Protein AF-A0A4U1YRZ1-F1 (afdb_monomer)

Radius of gyration: 14.91 Å; Cα contacts (8 Å, |Δi|>4): 264; chains: 1; bounding box: 36×40×44 Å

Mean predicted aligned error: 5.87 Å

Sequence (129 aa):
DKDKDKETTLATFSQDDIINQTYYVLFDDAGSTTTPDVTMVKMTFNDDGTMVIVEGSETFTDKTWDLIEGSLSISGIYDDGRDWNVTPAVGNDSMILLVNKTENPYIAHVMVKNEDLANSLYQKWNSRQ

Foldseek 3Di:
DDPPPPQPFFQFDDCVLAAQAKKWKWWFPVVPDPQGDIFIKIWGAHPVQWIWIDGPPDIDGPKGWDGDVRWIWIFPPDPVGGTQTWGFPGDDSAKTWIWRPVDVVIIIMIIGRDPVVSVVVRVVSVVVD

Organism: NCBI:txid170673

Nearest PDB structures (foldseek):
  3g7x-assembly1_A  TM=5.249E-01  e=2.686E-03  Rhipicephalus appendiculatus
  1qfv-assembly2_B  TM=5.412E-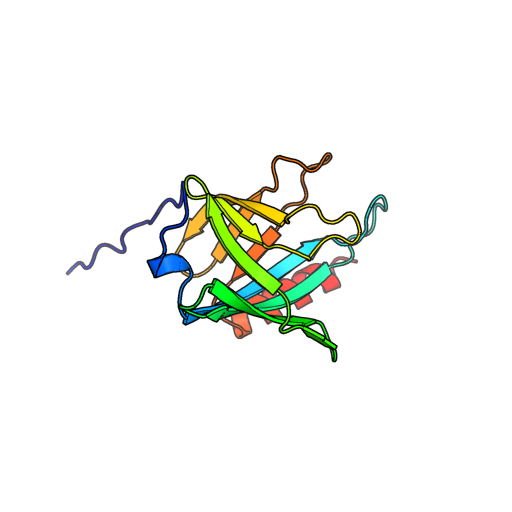01  e=3.487E-03  Rhipicephalus appendiculatus
  2y8g-assembly2_B  TM=3.279E-01  e=2.531E-02  Homo sapiens
  6d0t-assembly2_B  TM=4.431E-01  e=9.824E-02  synthetic construct
  2y8f-assembly2_B  TM=3.411E-01  e=7.184E-02  Homo sapiens

pLDDT: mean 87.54, std 13.93, range [43.91, 98.44]

Solvent-accessible surface area (backbone atoms only — not comparable to full-atom values): 7272 Å² total; per-residue (Å²): 142,74,89,71,77,76,80,50,74,36,74,45,56,54,66,84,75,40,48,72,34,52,34,35,37,35,36,68,66,35,80,89,56,94,54,75,35,76,45,65,35,40,39,36,31,42,83,86,35,40,30,39,39,39,46,90,94,47,76,46,70,88,35,36,50,50,72,60,96,26,22,46,35,30,42,70,73,40,94,87,66,48,58,48,48,35,31,46,70,44,42,46,94,58,43,31,38,29,38,28,85,86,47,85,75,69,58,61,32,39,40,19,53,48,65,68,60,42,51,52,50,52,54,58,56,56,75,71,103

Structure (mmCIF, N/CA/C/O backbone):
data_AF-A0A4U1YRZ1-F1
#
_entry.id   AF-A0A4U1YRZ1-F1
#
loop_
_atom_site.group_PDB
_atom_site.id
_atom_site.type_symbol
_atom_site.label_atom_id
_atom_site.label_alt_id
_atom_site.label_comp_id
_atom_site.label_asym_id
_atom_site.label_entity_id
_atom_site.label_seq_id
_atom_site.pdbx_PDB_ins_code
_atom_site.Cartn_x
_atom_site.Cartn_y
_atom_site.Cartn_z
_atom_site.occupancy
_atom_site.B_iso_or_equiv
_atom_site.auth_seq_id
_atom_site.auth_comp_id
_atom_site.auth_asym_id
_atom_site.auth_atom_id
_atom_site.pdbx_PDB_model_num
ATOM 1 N N . ASP A 1 1 ? 5.272 -24.072 24.472 1.00 45.97 1 ASP A N 1
ATOM 2 C CA . ASP A 1 1 ? 5.093 -25.010 23.345 1.00 45.97 1 ASP A CA 1
ATOM 3 C C . ASP A 1 1 ? 3.620 -25.228 23.057 1.00 45.97 1 ASP A C 1
ATOM 5 O O . ASP A 1 1 ? 2.960 -25.909 23.820 1.00 45.97 1 ASP A O 1
ATOM 9 N N . LYS A 1 2 ? 3.002 -24.670 22.023 1.00 43.91 2 LYS A N 1
ATOM 10 C CA . LYS A 1 2 ? 3.479 -23.968 20.832 1.00 43.91 2 LYS A CA 1
ATOM 11 C C . LYS A 1 2 ? 2.398 -22.936 20.503 1.00 43.91 2 LYS A C 1
ATOM 13 O O . LYS A 1 2 ? 1.2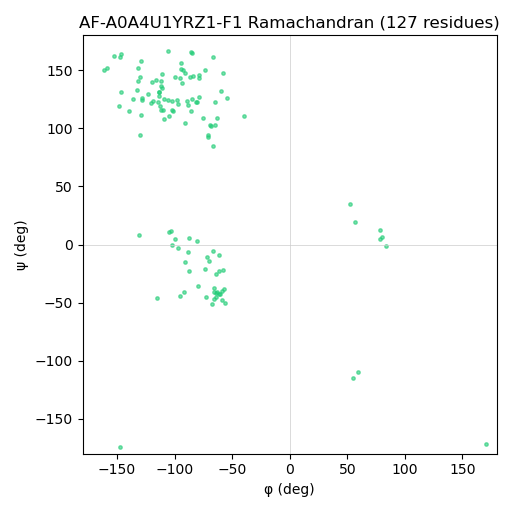68 -23.349 20.242 1.00 43.91 2 LYS A O 1
ATOM 18 N N . ASP A 1 3 ? 2.732 -21.650 20.510 1.00 44.53 3 ASP A N 1
ATOM 19 C CA . ASP A 1 3 ? 1.950 -20.684 19.744 1.00 44.53 3 ASP A CA 1
ATOM 20 C C . ASP A 1 3 ? 2.140 -21.081 18.285 1.00 44.53 3 ASP A C 1
ATOM 22 O O . ASP A 1 3 ? 3.222 -20.969 17.714 1.00 44.53 3 ASP A O 1
ATOM 26 N N . LYS A 1 4 ? 1.116 -21.727 17.727 1.00 46.56 4 LYS A N 1
ATOM 27 C CA . LYS A 1 4 ? 1.016 -21.875 16.286 1.00 46.56 4 LYS A CA 1
ATOM 28 C C . LYS A 1 4 ? 0.724 -20.478 15.777 1.00 46.56 4 LYS A C 1
ATOM 30 O O . LYS A 1 4 ? -0.415 -20.029 15.900 1.00 46.56 4 LYS A O 1
ATOM 35 N N . ASP A 1 5 ? 1.750 -19.834 15.236 1.00 45.56 5 ASP A N 1
ATOM 36 C CA . ASP A 1 5 ? 1.599 -18.741 14.289 1.00 45.56 5 ASP A CA 1
ATOM 37 C C . ASP A 1 5 ? 0.446 -19.117 13.355 1.00 45.56 5 ASP A C 1
ATOM 39 O O . ASP A 1 5 ? 0.502 -20.121 12.635 1.00 45.56 5 ASP A O 1
ATOM 43 N N . LYS A 1 6 ? -0.674 -18.401 13.484 1.00 46.44 6 LYS A N 1
ATOM 44 C CA . LYS A 1 6 ? -1.783 -18.545 12.553 1.00 46.44 6 LYS A CA 1
ATOM 45 C C . LYS A 1 6 ? -1.225 -18.092 11.219 1.00 46.44 6 LYS A C 1
ATOM 47 O O . LYS A 1 6 ? -0.939 -16.920 11.023 1.00 46.44 6 LYS A O 1
ATOM 52 N N . GLU A 1 7 ? -1.025 -19.049 10.330 1.00 44.31 7 GLU A N 1
ATOM 53 C CA . GLU A 1 7 ? -0.717 -18.797 8.936 1.00 44.31 7 GLU A CA 1
ATOM 54 C C . GLU A 1 7 ? -1.966 -18.145 8.322 1.00 44.31 7 GLU A C 1
ATOM 56 O O . GLU A 1 7 ? -2.881 -18.821 7.846 1.00 44.31 7 GLU A O 1
ATOM 61 N N . THR A 1 8 ? -2.077 -16.821 8.462 1.00 50.25 8 THR A N 1
ATOM 62 C CA . THR A 1 8 ? -3.191 -16.040 7.929 1.00 50.25 8 THR A CA 1
ATOM 63 C C . THR A 1 8 ? -3.038 -16.007 6.417 1.00 50.25 8 THR A C 1
ATOM 65 O O . THR A 1 8 ? -2.339 -15.171 5.857 1.00 50.25 8 THR A O 1
ATOM 68 N N . THR A 1 9 ? -3.668 -16.958 5.734 1.00 52.59 9 THR A N 1
ATOM 69 C CA . THR A 1 9 ? -3.842 -16.901 4.284 1.00 52.59 9 THR A CA 1
ATOM 70 C C . THR A 1 9 ? -4.854 -15.794 4.007 1.00 52.59 9 THR A C 1
ATOM 72 O O . THR A 1 9 ? -6.061 -15.999 4.114 1.00 52.59 9 THR A O 1
ATOM 75 N N . LEU A 1 10 ? -4.365 -14.582 3.738 1.00 60.66 10 LEU A N 1
ATOM 76 C CA . LEU A 1 10 ? -5.224 -13.430 3.472 1.00 60.66 10 LEU A CA 1
ATOM 77 C C . LEU A 1 10 ? -5.948 -13.625 2.136 1.00 60.66 10 LEU A C 1
ATOM 79 O O . LEU A 1 10 ? -5.362 -13.448 1.072 1.00 60.66 10 LEU A O 1
ATOM 83 N N . ALA A 1 11 ? -7.224 -14.006 2.205 1.00 74.25 11 ALA A N 1
ATOM 84 C CA . ALA A 1 11 ? -8.142 -14.000 1.065 1.00 74.25 11 ALA A CA 1
ATOM 85 C C . ALA A 1 11 ? -8.837 -12.634 0.889 1.00 74.25 11 ALA A C 1
ATOM 87 O O . ALA A 1 11 ? -9.302 -12.313 -0.202 1.00 74.25 11 ALA A O 1
ATOM 88 N N . THR A 1 12 ? -8.908 -11.847 1.967 1.00 88.31 12 THR A N 1
ATOM 89 C CA . THR A 1 12 ? -9.604 -10.558 2.091 1.00 88.31 12 THR A CA 1
ATOM 90 C C . THR A 1 12 ? -9.011 -9.764 3.253 1.00 88.31 12 THR A C 1
ATOM 92 O O . THR A 1 12 ? -8.572 -10.371 4.230 1.00 88.31 12 THR A O 1
ATOM 95 N N . PHE A 1 13 ? -9.065 -8.437 3.193 1.00 92.56 13 PHE A N 1
ATOM 96 C CA . PHE A 1 13 ? -8.791 -7.561 4.332 1.00 92.56 13 PHE A CA 1
ATOM 97 C C . PHE A 1 13 ? -9.979 -7.471 5.295 1.00 92.56 13 PHE A C 1
ATOM 99 O O . PHE A 1 13 ? -11.139 -7.463 4.877 1.00 92.56 13 PHE A O 1
ATOM 106 N N . SER A 1 14 ? -9.676 -7.343 6.583 1.00 92.56 14 SER A N 1
ATOM 107 C CA . SER A 1 14 ? -10.586 -6.860 7.620 1.00 92.56 14 SER A CA 1
ATOM 108 C C . SER A 1 14 ? -10.220 -5.431 8.044 1.00 92.56 14 SER A C 1
ATOM 110 O O . SER A 1 14 ? -9.136 -4.941 7.729 1.00 92.56 14 SER A O 1
ATOM 112 N N . GLN A 1 15 ? -11.109 -4.750 8.776 1.00 93.94 15 GLN A N 1
ATOM 113 C CA . GLN A 1 15 ? -10.800 -3.416 9.311 1.00 93.94 15 GLN A CA 1
ATOM 114 C C . GLN A 1 15 ? -9.572 -3.424 10.230 1.00 93.94 15 GLN A C 1
ATOM 116 O O . GLN A 1 15 ? -8.748 -2.520 10.126 1.00 93.94 15 GLN A O 1
ATOM 121 N N . ASP A 1 16 ? -9.413 -4.449 11.070 1.00 92.69 16 ASP A N 1
ATOM 122 C CA . ASP A 1 16 ? -8.280 -4.568 12.000 1.00 92.69 16 ASP A CA 1
ATOM 123 C C . ASP A 1 16 ? -6.934 -4.701 11.268 1.00 92.69 16 ASP A C 1
ATOM 125 O O . ASP A 1 16 ? -5.889 -4.315 11.796 1.00 92.69 16 ASP A O 1
ATOM 129 N N . ASP A 1 17 ? -6.951 -5.201 10.028 1.00 91.94 17 ASP A N 1
ATOM 130 C CA . ASP A 1 17 ? -5.752 -5.289 9.196 1.00 91.94 17 ASP A CA 1
ATOM 131 C C . ASP A 1 17 ? -5.308 -3.920 8.665 1.00 91.94 17 ASP A C 1
ATOM 133 O O . ASP A 1 17 ? -4.147 -3.774 8.287 1.00 91.94 17 ASP A O 1
ATOM 137 N N . ILE A 1 18 ? -6.196 -2.923 8.611 1.00 95.12 18 ILE A N 1
ATOM 138 C CA . ILE A 1 18 ? -5.959 -1.641 7.929 1.00 95.12 18 ILE A CA 1
ATOM 139 C C . ILE A 1 18 ? -5.945 -0.461 8.900 1.00 95.12 18 ILE A C 1
ATOM 141 O O . ILE A 1 18 ? -5.038 0.366 8.837 1.00 95.12 18 ILE A O 1
ATOM 145 N N . ILE A 1 19 ? -6.910 -0.375 9.815 1.00 96.25 19 ILE A N 1
ATOM 146 C CA . ILE A 1 19 ? -7.091 0.789 10.685 1.00 96.25 19 ILE A CA 1
ATOM 147 C C . ILE A 1 19 ? -5.848 1.047 11.539 1.00 96.25 19 ILE A C 1
ATOM 149 O O . ILE A 1 19 ? -5.310 0.152 12.197 1.00 96.25 19 ILE A O 1
ATOM 153 N N . ASN A 1 20 ? -5.419 2.311 11.562 1.00 96.75 20 ASN A N 1
ATOM 154 C CA . ASN A 1 20 ? -4.257 2.796 12.306 1.00 96.75 20 ASN A CA 1
ATOM 155 C C . ASN A 1 20 ? -2.954 2.058 11.950 1.00 96.75 20 ASN A C 1
ATOM 157 O O . ASN A 1 20 ? -1.989 2.091 12.717 1.00 96.75 20 ASN A O 1
ATOM 161 N N . GLN A 1 21 ? -2.910 1.387 10.795 1.00 96.62 21 GLN A N 1
ATOM 162 C CA . GLN A 1 21 ? -1.711 0.738 10.286 1.00 96.62 21 GLN A CA 1
ATOM 163 C C . GLN A 1 21 ? -0.959 1.658 9.330 1.00 96.62 21 GLN A C 1
ATOM 165 O O . GLN A 1 21 ? -1.525 2.493 8.623 1.00 96.62 21 GLN A O 1
ATOM 170 N N . THR A 1 22 ? 0.354 1.462 9.290 1.00 97.88 22 THR A N 1
ATOM 171 C CA . THR A 1 22 ? 1.227 2.016 8.260 1.00 97.88 22 THR A CA 1
ATOM 172 C C . THR A 1 22 ? 1.740 0.881 7.394 1.00 97.88 22 THR A C 1
ATOM 174 O O . THR A 1 22 ? 2.202 -0.139 7.908 1.00 97.88 22 THR A O 1
ATOM 177 N N . TYR A 1 23 ? 1.693 1.089 6.087 1.00 98.00 23 TYR A N 1
ATOM 178 C CA . TYR A 1 23 ? 2.213 0.170 5.097 1.00 98.00 23 TYR A CA 1
ATOM 179 C C . TYR A 1 23 ? 3.114 0.896 4.107 1.00 98.00 23 TYR A C 1
ATOM 181 O O . TYR A 1 23 ? 2.852 2.025 3.710 1.00 98.00 23 TYR A O 1
ATOM 189 N N . TYR A 1 24 ? 4.159 0.211 3.678 1.00 98.38 24 TYR A N 1
ATOM 190 C CA . TYR A 1 24 ? 5.021 0.592 2.576 1.00 98.38 24 TYR A CA 1
ATOM 191 C C . TYR A 1 24 ? 4.590 -0.260 1.382 1.00 98.38 24 TYR A C 1
ATOM 193 O O . TYR A 1 24 ? 4.670 -1.490 1.441 1.00 98.38 24 TYR A O 1
ATOM 201 N N . VAL A 1 25 ? 4.064 0.378 0.341 1.00 97.25 25 VAL A N 1
ATOM 202 C CA . VAL A 1 25 ? 3.596 -0.286 -0.877 1.00 97.25 25 VAL A CA 1
ATOM 203 C C . VAL A 1 25 ? 4.648 -0.102 -1.958 1.00 97.25 25 VAL A C 1
ATOM 205 O O . VAL A 1 25 ? 5.024 1.026 -2.262 1.00 97.25 25 VAL A O 1
ATOM 208 N N . LEU A 1 26 ? 5.126 -1.212 -2.516 1.00 96.12 26 LEU A N 1
ATOM 209 C CA . LEU A 1 26 ? 6.085 -1.253 -3.612 1.00 96.12 26 LEU A CA 1
ATOM 210 C C . LEU A 1 26 ? 5.413 -1.792 -4.872 1.00 96.12 26 LEU A C 1
ATOM 212 O O . LEU A 1 26 ? 4.703 -2.798 -4.800 1.00 96.12 26 LEU A O 1
ATOM 216 N N . PHE A 1 27 ? 5.660 -1.173 -6.019 1.00 92.06 27 PHE A N 1
ATOM 217 C CA . PHE A 1 27 ? 5.119 -1.613 -7.306 1.00 92.06 27 PHE A CA 1
ATOM 218 C C . PHE A 1 27 ? 6.035 -1.205 -8.460 1.00 92.06 27 PHE A C 1
ATOM 220 O O . PHE A 1 27 ? 6.916 -0.366 -8.289 1.00 92.06 27 PHE A O 1
ATOM 227 N N . ASP A 1 28 ? 5.845 -1.847 -9.612 1.00 89.00 28 ASP A N 1
ATOM 228 C CA . ASP A 1 28 ? 6.533 -1.490 -10.852 1.00 89.00 28 ASP A CA 1
ATOM 229 C C . ASP A 1 28 ? 5.759 -0.383 -11.571 1.00 89.00 28 ASP A C 1
ATOM 231 O O . ASP A 1 28 ? 4.631 -0.603 -12.010 1.00 89.00 28 ASP A O 1
ATOM 235 N N . ASP A 1 29 ? 6.376 0.784 -11.681 1.00 85.75 29 ASP A N 1
ATOM 236 C CA . ASP A 1 29 ? 5.865 1.986 -12.336 1.00 85.75 29 ASP A CA 1
ATOM 237 C C . ASP A 1 29 ? 6.499 2.206 -13.723 1.00 85.75 29 ASP A C 1
ATOM 239 O O . ASP A 1 29 ? 6.315 3.229 -14.379 1.00 85.75 29 ASP A O 1
ATOM 243 N N . ALA A 1 30 ? 7.208 1.200 -14.247 1.00 82.88 30 ALA A N 1
ATOM 244 C CA . ALA A 1 30 ? 7.815 1.238 -15.579 1.00 82.88 30 ALA A CA 1
ATOM 245 C C . ALA A 1 30 ? 6.806 1.389 -16.732 1.00 82.88 30 ALA A C 1
ATOM 247 O O . ALA A 1 30 ? 7.205 1.518 -17.900 1.00 82.88 30 ALA A O 1
ATOM 248 N N . GLY A 1 31 ? 5.505 1.289 -16.446 1.00 76.06 31 GLY A N 1
ATOM 249 C CA . GLY A 1 31 ? 4.432 1.285 -17.429 1.00 76.06 31 GLY A CA 1
ATOM 250 C C . GLY A 1 31 ? 4.581 0.132 -18.424 1.00 76.06 31 GLY A C 1
ATOM 251 O O . GLY A 1 31 ? 4.364 -1.030 -18.093 1.00 76.06 31 GLY A O 1
ATOM 252 N N . SER A 1 32 ? 4.926 0.450 -19.676 1.00 68.56 32 SER A N 1
ATOM 253 C CA . SER A 1 32 ? 5.057 -0.531 -20.766 1.00 68.56 32 SER A CA 1
ATOM 254 C C . SER A 1 32 ? 6.503 -0.858 -21.151 1.00 68.56 32 SER A C 1
ATOM 256 O O . SER A 1 32 ? 6.728 -1.421 -22.228 1.00 68.56 32 SER A O 1
ATOM 258 N N . THR A 1 33 ? 7.494 -0.438 -20.362 1.00 73.31 33 THR A N 1
ATOM 259 C CA . THR A 1 33 ? 8.899 -0.730 -20.675 1.00 73.31 33 THR A CA 1
ATOM 260 C C . THR A 1 33 ? 9.321 -2.106 -20.150 1.00 73.31 33 THR A C 1
ATOM 262 O O . THR A 1 33 ? 8.626 -2.742 -19.365 1.00 73.31 33 THR A O 1
ATOM 265 N N . THR A 1 34 ? 10.457 -2.613 -20.632 1.00 75.62 34 THR A N 1
ATOM 266 C CA . THR A 1 34 ? 11.027 -3.892 -20.172 1.00 75.62 34 THR A CA 1
ATOM 267 C C . THR A 1 34 ? 11.958 -3.739 -18.972 1.00 75.62 34 THR A C 1
ATOM 269 O O . THR A 1 34 ? 12.456 -4.743 -18.466 1.00 75.62 34 THR A O 1
ATOM 272 N N . THR A 1 35 ? 12.247 -2.503 -18.565 1.00 81.56 35 THR A N 1
ATOM 273 C CA . THR A 1 35 ? 13.101 -2.194 -17.420 1.00 81.56 35 THR A CA 1
ATOM 274 C C . THR A 1 35 ? 12.183 -1.814 -16.270 1.00 81.56 35 THR A C 1
ATOM 276 O O . THR A 1 35 ? 11.490 -0.813 -16.414 1.00 81.56 35 THR A O 1
ATOM 279 N N . PRO A 1 36 ? 12.151 -2.576 -15.164 1.00 81.44 36 PRO A N 1
ATOM 280 C CA . PRO A 1 36 ? 11.321 -2.222 -14.018 1.00 81.44 36 PRO A CA 1
ATOM 281 C C . PRO A 1 36 ? 11.685 -0.835 -13.494 1.00 81.44 36 PRO A C 1
ATOM 283 O O . PRO A 1 36 ? 12.863 -0.496 -13.519 1.00 81.44 36 PRO A O 1
ATOM 286 N N . ASP A 1 37 ? 10.728 -0.087 -12.963 1.00 87.81 37 ASP A N 1
ATOM 287 C CA . ASP A 1 37 ? 10.920 1.196 -12.283 1.00 87.81 37 ASP A CA 1
ATOM 288 C C . ASP A 1 37 ? 10.179 1.106 -10.957 1.00 87.81 37 ASP A C 1
ATOM 290 O O . ASP A 1 37 ? 8.960 1.209 -10.908 1.00 87.81 37 ASP A O 1
ATOM 294 N N . VAL A 1 38 ? 10.884 0.738 -9.887 1.00 91.50 38 VAL A N 1
ATOM 295 C CA . VAL A 1 38 ? 10.197 0.447 -8.628 1.00 91.50 38 VAL A CA 1
ATOM 296 C C . VAL A 1 38 ? 9.874 1.744 -7.901 1.00 91.50 38 VAL A C 1
ATOM 298 O O . VAL A 1 38 ? 10.769 2.495 -7.515 1.00 91.50 38 VAL A O 1
ATOM 301 N N . THR A 1 39 ? 8.594 1.940 -7.620 1.00 93.06 39 THR A N 1
ATOM 302 C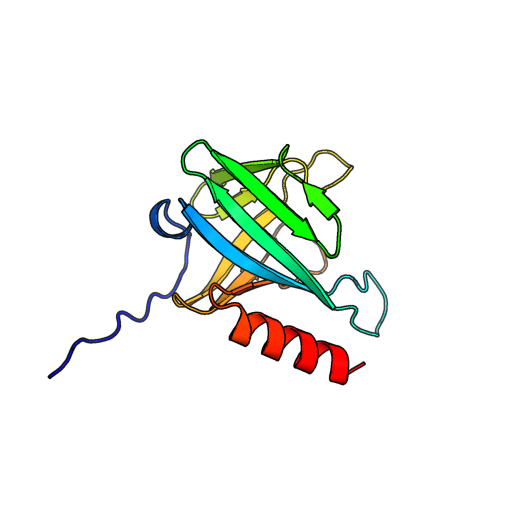 CA . THR A 1 39 ? 8.104 3.005 -6.747 1.00 93.06 39 THR A CA 1
ATOM 303 C C . THR A 1 39 ? 7.823 2.429 -5.363 1.00 93.06 39 THR A C 1
ATOM 305 O O . THR A 1 39 ? 7.399 1.279 -5.221 1.00 93.06 39 THR A O 1
ATOM 308 N N . MET A 1 40 ? 8.093 3.214 -4.315 1.00 96.44 40 MET A N 1
ATOM 309 C CA . MET A 1 40 ? 7.705 2.896 -2.941 1.00 96.44 40 MET A CA 1
ATOM 310 C C . MET A 1 40 ? 6.963 4.078 -2.326 1.00 96.44 40 MET A C 1
ATOM 312 O O . MET A 1 40 ? 7.509 5.175 -2.221 1.00 96.44 40 MET A O 1
ATOM 316 N N . VAL A 1 41 ? 5.754 3.816 -1.838 1.00 97.19 41 VAL A N 1
ATOM 317 C CA . VAL A 1 41 ? 4.912 4.795 -1.146 1.00 97.19 41 VAL A CA 1
ATOM 318 C C . VAL A 1 41 ? 4.617 4.339 0.274 1.00 97.19 41 VAL A C 1
ATOM 320 O O . VAL A 1 41 ? 4.370 3.161 0.529 1.00 97.19 41 VAL A O 1
ATOM 323 N N . LYS A 1 42 ? 4.630 5.275 1.220 1.00 98.44 42 LYS A N 1
ATOM 324 C CA . LYS A 1 42 ? 4.218 5.030 2.604 1.00 98.44 42 LYS A CA 1
ATOM 325 C C . LYS A 1 42 ? 2.773 5.475 2.776 1.00 98.44 42 LYS A C 1
ATOM 327 O O . LYS A 1 42 ? 2.475 6.648 2.593 1.00 98.44 42 LYS A O 1
ATOM 332 N N . MET A 1 43 ? 1.898 4.558 3.162 1.00 98.31 43 MET A N 1
ATOM 333 C CA . MET A 1 43 ? 0.477 4.789 3.399 1.00 98.31 43 MET A CA 1
ATOM 334 C C . MET A 1 43 ? 0.151 4.579 4.879 1.00 98.31 43 MET A C 1
ATOM 336 O O . MET A 1 43 ? 0.380 3.495 5.414 1.00 98.31 43 MET A O 1
ATOM 340 N N . THR A 1 44 ? -0.407 5.593 5.532 1.00 98.38 44 THR A N 1
ATOM 341 C CA . THR A 1 44 ? -0.918 5.519 6.907 1.00 98.38 44 THR A CA 1
ATOM 342 C C . THR A 1 44 ? -2.432 5.662 6.884 1.00 98.38 44 THR A C 1
ATOM 344 O O . THR A 1 44 ? -2.939 6.695 6.454 1.00 98.38 44 THR A O 1
ATOM 347 N N . PHE A 1 45 ? -3.142 4.641 7.354 1.00 98.12 45 PHE A N 1
ATOM 348 C CA . PHE A 1 45 ? -4.603 4.571 7.337 1.00 98.12 45 PHE A CA 1
ATOM 349 C C . PHE A 1 45 ? -5.164 4.989 8.697 1.00 98.12 45 PHE A 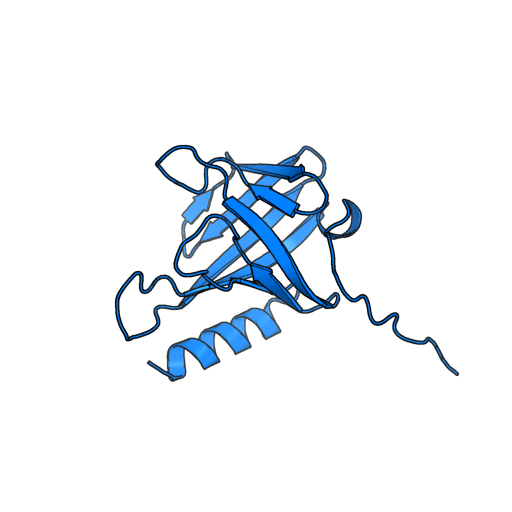C 1
ATOM 351 O O . PHE A 1 45 ? -4.796 4.402 9.713 1.00 98.12 45 PHE A O 1
ATOM 358 N N . ASN A 1 46 ? -6.056 5.977 8.728 1.00 98.12 46 ASN A N 1
ATOM 359 C CA . ASN A 1 46 ? -6.708 6.440 9.956 1.00 98.12 46 ASN A CA 1
ATOM 360 C C . ASN A 1 46 ? -8.065 5.747 10.148 1.00 98.12 46 ASN A C 1
ATOM 362 O O . ASN A 1 46 ? -8.680 5.295 9.182 1.00 98.12 46 ASN A O 1
ATOM 366 N N . ASP A 1 47 ? -8.548 5.676 11.389 1.00 97.06 47 ASP A N 1
ATOM 367 C CA . ASP A 1 47 ? -9.834 5.051 11.743 1.00 97.06 47 ASP A CA 1
ATOM 368 C C . ASP A 1 47 ? -11.080 5.821 11.264 1.00 97.06 47 ASP A C 1
ATOM 370 O O . ASP A 1 47 ? -12.174 5.259 11.228 1.00 97.06 47 ASP A O 1
ATOM 374 N N . ASP A 1 48 ? -10.917 7.076 10.846 1.00 96.62 48 ASP A N 1
ATOM 375 C CA . ASP A 1 48 ? -11.974 7.933 10.301 1.00 96.62 48 ASP A CA 1
ATOM 376 C C . ASP A 1 48 ? -12.174 7.794 8.777 1.00 96.62 48 ASP A C 1
ATOM 378 O O . ASP A 1 48 ? -12.959 8.537 8.186 1.00 96.62 48 ASP A O 1
ATOM 382 N N . GLY A 1 49 ? -11.475 6.847 8.138 1.00 96.94 49 GLY A N 1
ATOM 383 C CA . GLY A 1 49 ? -11.525 6.610 6.690 1.00 96.94 49 GLY A CA 1
ATOM 384 C C . GLY A 1 49 ? -10.600 7.517 5.870 1.00 96.94 49 GLY A C 1
ATOM 385 O O . GLY A 1 49 ? -10.520 7.372 4.649 1.00 96.94 49 GLY A O 1
ATOM 386 N N . THR A 1 50 ? -9.869 8.436 6.507 1.00 97.88 50 THR A N 1
ATOM 387 C CA . THR A 1 50 ? -8.819 9.225 5.847 1.00 97.88 50 THR A CA 1
ATOM 388 C C . THR A 1 50 ? -7.483 8.486 5.842 1.00 97.88 50 THR A C 1
ATOM 390 O O . THR A 1 50 ? -7.278 7.499 6.556 1.00 97.88 50 THR A O 1
ATOM 393 N N . MET A 1 51 ? -6.540 8.963 5.031 1.00 97.94 51 MET A N 1
ATOM 394 C CA . MET A 1 51 ? -5.179 8.439 5.024 1.00 97.94 51 MET A CA 1
ATOM 395 C C . MET A 1 51 ? -4.138 9.508 4.693 1.00 97.94 51 MET A C 1
ATOM 397 O O . MET A 1 51 ? -4.439 10.552 4.115 1.00 97.94 51 M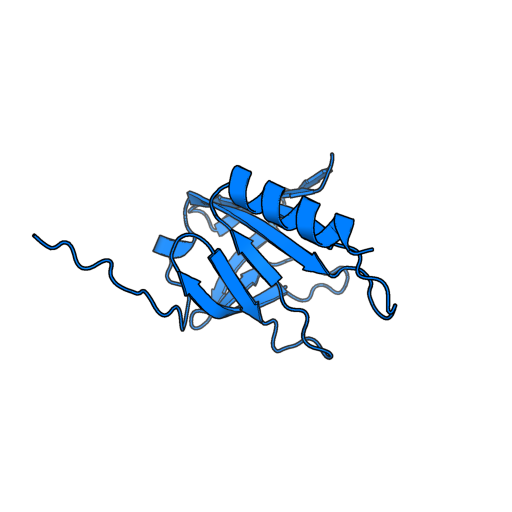ET A O 1
ATOM 401 N N . VAL A 1 52 ? -2.888 9.206 5.038 1.00 98.25 52 VAL A N 1
ATOM 402 C CA . VAL A 1 52 ? -1.711 9.979 4.639 1.00 98.25 52 VAL A CA 1
ATOM 403 C C . VAL A 1 52 ? -0.855 9.127 3.714 1.00 98.25 52 VAL A C 1
ATOM 405 O O . VAL A 1 52 ? -0.502 8.004 4.069 1.00 98.25 52 VAL A O 1
ATOM 408 N N . ILE A 1 53 ? -0.499 9.665 2.552 1.00 98.00 53 ILE A N 1
ATOM 409 C CA . ILE A 1 53 ? 0.436 9.043 1.612 1.00 98.00 53 ILE A CA 1
ATOM 410 C C . ILE A 1 53 ? 1.692 9.900 1.546 1.00 98.00 53 ILE A C 1
ATOM 412 O O . ILE A 1 53 ? 1.598 11.113 1.384 1.00 98.00 53 ILE A O 1
ATOM 416 N N . VAL A 1 54 ? 2.860 9.278 1.670 1.00 97.94 54 VAL A N 1
ATOM 417 C CA . VAL A 1 54 ? 4.158 9.917 1.444 1.00 97.94 54 VAL A CA 1
ATOM 418 C C . VAL A 1 54 ? 4.865 9.201 0.304 1.00 97.94 54 VAL A C 1
ATOM 420 O O . VAL A 1 54 ? 5.109 7.994 0.379 1.00 97.94 54 VAL A O 1
ATOM 423 N N . GLU A 1 55 ? 5.219 9.964 -0.722 1.00 94.06 55 GLU A N 1
ATOM 424 C CA . GLU A 1 55 ? 5.956 9.514 -1.899 1.00 94.06 55 GLU A CA 1
ATOM 425 C C . GLU A 1 55 ? 7.137 10.461 -2.121 1.00 94.06 55 GLU A C 1
ATOM 427 O O . GLU A 1 55 ? 6.962 11.647 -2.399 1.00 94.06 55 GLU A O 1
ATOM 432 N N . GLY A 1 56 ? 8.362 9.973 -1.916 1.00 90.69 56 GLY A N 1
ATOM 433 C CA . GLY A 1 56 ? 9.548 10.831 -1.940 1.00 90.69 56 GLY A CA 1
ATOM 434 C C . GLY A 1 56 ? 9.432 12.012 -0.963 1.00 90.69 56 GLY A C 1
ATOM 435 O O . GLY A 1 56 ? 9.421 11.820 0.253 1.00 90.69 56 GLY A O 1
ATOM 436 N N . SER A 1 57 ? 9.382 13.240 -1.493 1.00 93.88 57 SER A N 1
ATOM 437 C CA . SER A 1 57 ? 9.200 14.474 -0.709 1.00 93.88 57 SER A CA 1
ATOM 438 C C . SER A 1 57 ? 7.758 14.982 -0.655 1.00 93.88 57 SER A C 1
ATOM 440 O O . SER A 1 57 ? 7.501 16.002 -0.015 1.00 93.88 57 SER A O 1
ATOM 442 N N . GLU A 1 58 ? 6.833 14.331 -1.354 1.00 96.69 58 GLU A N 1
ATOM 443 C CA . GLU A 1 58 ? 5.434 14.738 -1.426 1.00 96.69 58 GLU A CA 1
ATOM 444 C C . GLU A 1 58 ? 4.614 14.054 -0.331 1.00 96.69 58 GLU A C 1
ATOM 446 O O . GLU A 1 58 ? 4.915 12.948 0.123 1.00 96.69 58 GLU A O 1
ATOM 451 N N . THR A 1 59 ? 3.590 14.749 0.160 1.00 97.88 59 THR A N 1
ATOM 452 C CA . THR A 1 59 ? 2.667 14.230 1.172 1.00 97.88 59 THR A CA 1
ATOM 453 C C . THR A 1 59 ? 1.244 14.585 0.778 1.00 97.88 59 THR A C 1
ATOM 455 O O . THR A 1 59 ? 0.921 15.758 0.597 1.00 97.88 59 THR A O 1
ATOM 458 N N . PHE A 1 60 ? 0.394 13.568 0.692 1.00 96.75 60 PHE A N 1
ATOM 459 C CA . PHE A 1 60 ? -1.012 13.675 0.328 1.00 96.75 60 PHE A CA 1
ATOM 460 C C . PHE A 1 60 ? -1.876 13.305 1.532 1.00 96.75 60 PHE A C 1
ATOM 462 O O . PHE A 1 60 ? -1.644 12.283 2.178 1.00 96.75 60 PHE A O 1
ATOM 469 N N . THR A 1 61 ? -2.868 14.137 1.843 1.00 96.94 61 THR A N 1
ATOM 470 C CA . THR A 1 61 ? -3.766 13.964 3.004 1.00 96.94 61 THR A CA 1
ATOM 471 C C . THR A 1 61 ? -5.243 14.104 2.634 1.00 96.94 61 THR A C 1
ATOM 473 O O . THR A 1 61 ? -6.098 14.219 3.504 1.00 96.94 61 THR A O 1
ATOM 476 N N . ASP A 1 62 ? -5.542 14.183 1.342 1.00 95.81 62 ASP A N 1
ATOM 477 C CA . ASP A 1 62 ? -6.875 14.368 0.762 1.00 95.81 62 ASP A CA 1
ATOM 478 C C . ASP A 1 62 ? -7.486 13.048 0.260 1.00 95.81 62 ASP A C 1
ATOM 480 O O . ASP A 1 62 ? -8.549 13.047 -0.356 1.00 95.81 62 ASP A O 1
ATOM 484 N N . LYS A 1 63 ? -6.805 11.923 0.502 1.00 96.31 63 LYS A N 1
ATOM 485 C CA . LYS A 1 63 ? -7.205 10.586 0.059 1.00 96.31 63 LYS A CA 1
ATOM 486 C C . LYS A 1 63 ? -8.024 9.888 1.144 1.00 96.31 63 LYS A C 1
ATOM 488 O O . LYS A 1 63 ? -7.815 10.109 2.340 1.00 96.31 63 LYS A O 1
ATOM 493 N N . THR A 1 64 ? -8.933 9.020 0.716 1.00 97.75 64 THR A N 1
ATOM 494 C CA . THR A 1 64 ? -9.769 8.201 1.603 1.00 97.75 64 THR A CA 1
ATOM 495 C C . THR A 1 64 ? -9.714 6.739 1.204 1.00 97.75 64 THR A C 1
ATOM 497 O O . THR A 1 64 ? -9.364 6.418 0.066 1.00 97.75 64 THR A O 1
ATOM 500 N N . TRP A 1 65 ? -10.037 5.864 2.150 1.00 98.00 65 TRP A N 1
ATOM 501 C CA . TRP A 1 65 ? -10.021 4.422 1.958 1.00 98.00 65 TRP A CA 1
ATOM 502 C C . TRP A 1 65 ? -11.314 3.780 2.467 1.00 98.00 65 TRP A C 1
ATOM 504 O O . TRP A 1 65 ? -11.950 4.281 3.394 1.00 98.00 65 TRP A O 1
ATOM 514 N N . ASP A 1 66 ? -11.673 2.647 1.868 1.00 97.50 66 ASP A N 1
ATOM 515 C CA . ASP A 1 66 ? -12.762 1.783 2.323 1.00 97.50 66 ASP A CA 1
ATOM 516 C C . ASP A 1 66 ? -12.433 0.306 2.040 1.00 97.50 66 ASP A C 1
ATOM 518 O O . ASP A 1 66 ? -11.542 -0.018 1.247 1.00 97.50 66 ASP A O 1
ATOM 522 N N . LEU A 1 67 ? -13.162 -0.601 2.689 1.00 95.69 67 LEU A N 1
ATOM 523 C CA . LEU A 1 67 ? -13.122 -2.033 2.422 1.00 95.69 67 LEU A CA 1
ATOM 524 C C . LEU A 1 67 ? -14.421 -2.490 1.760 1.00 95.69 67 LEU A C 1
ATOM 526 O O . LEU A 1 67 ? -15.457 -2.634 2.408 1.00 95.69 67 LEU A O 1
ATOM 530 N N . ILE A 1 68 ? -14.341 -2.814 0.472 1.00 93.25 68 ILE A N 1
ATOM 531 C CA . ILE A 1 68 ? -15.475 -3.299 -0.319 1.00 93.25 68 ILE A CA 1
ATOM 532 C C . ILE A 1 68 ? -15.299 -4.798 -0.531 1.00 93.25 68 ILE A C 1
ATOM 534 O O . ILE A 1 68 ? -14.387 -5.237 -1.230 1.00 93.25 68 ILE A O 1
ATOM 538 N N . GLU A 1 69 ? -16.152 -5.599 0.112 1.00 89.75 69 GLU A N 1
ATOM 539 C CA . GLU A 1 69 ? -16.111 -7.070 0.036 1.00 89.75 69 GLU A CA 1
ATOM 540 C C . GLU A 1 69 ? -14.715 -7.652 0.351 1.00 89.75 69 GLU A C 1
ATOM 542 O O . GLU A 1 69 ? -14.280 -8.648 -0.227 1.00 89.75 69 GLU A O 1
ATOM 547 N N . GLY A 1 70 ? -13.988 -7.006 1.271 1.00 89.69 70 GLY A N 1
ATOM 548 C CA . GLY A 1 70 ? -12.643 -7.417 1.671 1.00 89.69 70 GLY A CA 1
ATOM 549 C C . GLY A 1 70 ? -11.518 -6.998 0.716 1.00 89.69 70 GLY A C 1
ATOM 550 O O . GLY A 1 70 ? -10.374 -7.409 0.914 1.00 89.69 70 GLY A O 1
ATOM 551 N N . SER A 1 71 ? -11.815 -6.193 -0.305 1.00 92.75 71 SER A N 1
ATOM 552 C CA . SER A 1 71 ? -10.814 -5.496 -1.121 1.00 92.75 71 SER A CA 1
ATOM 553 C C . SER A 1 71 ? -10.604 -4.083 -0.595 1.00 92.75 71 SER A C 1
ATOM 555 O O . SER A 1 71 ? -11.556 -3.438 -0.160 1.00 92.75 71 SER A O 1
ATOM 557 N N . LEU A 1 72 ? -9.366 -3.606 -0.650 1.00 95.56 72 LEU A N 1
ATOM 558 C CA . LEU A 1 72 ? -9.032 -2.229 -0.318 1.00 95.56 72 LEU A CA 1
ATOM 559 C C . LEU A 1 72 ? -9.340 -1.342 -1.522 1.00 95.56 72 LEU A C 1
ATOM 561 O O . LEU A 1 72 ? -8.809 -1.581 -2.607 1.00 95.56 72 LEU A O 1
ATOM 565 N N . SER A 1 73 ? -10.196 -0.344 -1.314 1.00 96.19 73 SER A N 1
ATOM 566 C CA . SER A 1 73 ? -10.476 0.718 -2.277 1.00 96.19 73 SER A CA 1
ATOM 567 C C . SER A 1 73 ? -9.877 2.019 -1.763 1.00 96.19 73 SER A C 1
ATOM 569 O O . SER A 1 73 ? -10.171 2.419 -0.636 1.00 96.19 73 SER A O 1
ATOM 571 N N . ILE A 1 74 ? -9.037 2.674 -2.565 1.00 96.19 74 ILE A N 1
ATOM 572 C CA . ILE A 1 74 ? -8.460 3.982 -2.240 1.00 96.19 74 ILE A CA 1
ATOM 573 C C . ILE A 1 74 ? -8.855 5.003 -3.299 1.00 96.19 74 ILE A C 1
ATOM 575 O O . ILE A 1 74 ? -8.529 4.860 -4.478 1.00 96.19 74 ILE A O 1
ATOM 579 N N . SER A 1 75 ? -9.517 6.068 -2.863 1.00 96.25 75 SER A N 1
ATOM 580 C CA . SER A 1 75 ? -10.010 7.122 -3.744 1.00 96.25 75 SER A CA 1
ATOM 581 C C . SER A 1 75 ? -8.938 8.158 -4.068 1.00 96.25 75 SER A C 1
ATOM 583 O O . SER A 1 75 ? -8.176 8.564 -3.185 1.00 96.25 75 SER A O 1
ATOM 585 N N . GLY A 1 76 ? -8.964 8.690 -5.290 1.00 91.69 76 GLY A N 1
ATOM 586 C CA . GLY A 1 76 ? -8.145 9.840 -5.682 1.00 91.69 76 GLY A CA 1
ATOM 587 C C . GLY A 1 76 ? -6.684 9.510 -5.985 1.00 91.69 76 GLY A C 1
ATOM 588 O O . GLY A 1 76 ? -5.882 10.431 -6.078 1.00 91.69 76 GLY A O 1
ATOM 589 N N . ILE A 1 77 ? -6.339 8.224 -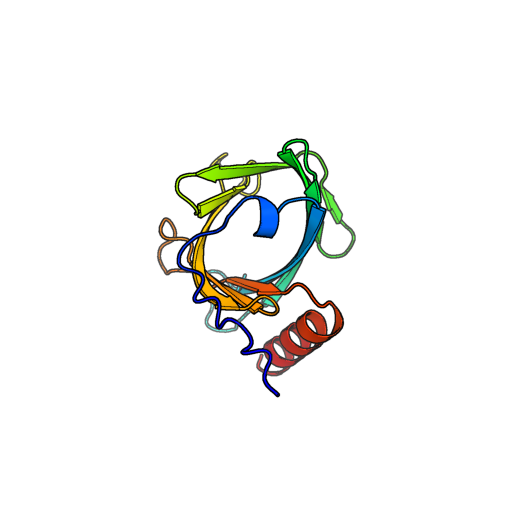6.117 1.00 91.06 77 ILE A N 1
ATOM 590 C CA . ILE A 1 77 ? -5.016 7.770 -6.574 1.00 91.06 77 ILE A CA 1
ATOM 591 C C . ILE A 1 77 ? -4.840 8.026 -8.072 1.00 91.06 77 ILE A C 1
ATOM 593 O O . ILE A 1 77 ? -3.800 8.523 -8.486 1.00 91.06 77 ILE A O 1
ATOM 597 N N . TYR A 1 78 ? -5.853 7.706 -8.881 1.00 87.88 78 TYR A N 1
ATOM 598 C CA . TYR A 1 78 ? -5.796 7.914 -10.324 1.00 87.88 78 TYR A CA 1
ATOM 599 C C . TYR A 1 78 ? -6.404 9.260 -10.728 1.00 87.88 78 TYR A C 1
ATOM 601 O O . TYR A 1 78 ? -7.491 9.629 -10.278 1.00 87.88 78 TYR A O 1
ATOM 609 N N . ASP A 1 79 ? -5.748 9.943 -11.668 1.00 86.94 79 ASP A N 1
ATOM 610 C CA . ASP A 1 79 ? -6.194 11.229 -12.227 1.00 86.94 79 ASP A CA 1
ATOM 611 C C . ASP A 1 79 ? -7.553 11.154 -12.940 1.00 86.94 79 ASP A C 1
ATOM 613 O O . ASP A 1 79 ? -8.252 12.158 -13.084 1.00 86.94 79 ASP A O 1
ATOM 617 N N . ASP A 1 80 ? -7.946 9.963 -13.398 1.00 88.94 80 ASP A N 1
ATOM 618 C CA . ASP A 1 80 ? -9.233 9.734 -14.061 1.00 88.94 80 ASP A CA 1
ATOM 619 C C . ASP A 1 80 ? -10.411 9.577 -13.083 1.00 88.94 80 ASP A C 1
ATOM 621 O O . ASP A 1 80 ? -11.548 9.354 -13.506 1.00 88.94 80 ASP A O 1
ATOM 625 N N . GLY A 1 81 ? -10.146 9.718 -11.781 1.00 89.56 81 GLY A N 1
ATOM 626 C CA . GLY A 1 81 ? -11.137 9.658 -10.715 1.00 89.56 81 GLY A CA 1
ATOM 627 C C . GLY A 1 81 ? -11.573 8.243 -10.341 1.00 89.56 81 GLY A C 1
ATOM 628 O O . GLY A 1 81 ? -12.472 8.105 -9.513 1.00 89.56 81 GLY A O 1
ATOM 629 N N . ARG A 1 82 ? -10.978 7.194 -10.924 1.00 91.38 82 ARG A N 1
ATOM 630 C CA . ARG A 1 82 ? -11.202 5.821 -10.463 1.00 91.38 82 ARG A CA 1
ATOM 631 C C . ARG A 1 82 ? -10.481 5.575 -9.142 1.00 91.38 82 ARG A C 1
ATOM 633 O O . ARG A 1 82 ? -9.401 6.106 -8.884 1.00 91.38 82 ARG A O 1
ATOM 640 N N . ASP A 1 83 ? -11.059 4.688 -8.345 1.00 93.88 83 ASP A N 1
ATOM 641 C CA . ASP A 1 83 ? -10.419 4.199 -7.132 1.00 93.88 83 ASP A CA 1
ATOM 642 C C . ASP A 1 83 ? -9.365 3.135 -7.466 1.00 93.88 83 ASP A C 1
ATOM 644 O O . ASP A 1 83 ? -9.563 2.272 -8.334 1.00 93.88 83 ASP A O 1
ATOM 648 N N . TRP A 1 84 ? -8.263 3.147 -6.721 1.00 93.25 84 TRP A N 1
ATOM 649 C CA . TRP A 1 84 ? -7.306 2.050 -6.705 1.00 93.25 84 TRP A CA 1
ATOM 650 C C . TRP A 1 84 ? -7.880 0.896 -5.887 1.00 93.25 84 TRP A C 1
ATOM 652 O O . TRP A 1 84 ? -8.009 0.984 -4.669 1.00 93.25 84 TRP A O 1
ATOM 662 N N . ASN A 1 85 ? -8.260 -0.176 -6.583 1.00 92.94 85 ASN A N 1
ATOM 663 C CA . ASN A 1 85 ? -8.922 -1.338 -6.002 1.00 92.94 85 ASN A CA 1
ATOM 664 C C . ASN A 1 85 ? -7.984 -2.541 -6.004 1.00 92.94 85 ASN A C 1
ATOM 666 O O . ASN A 1 85 ? -7.642 -3.064 -7.067 1.00 92.94 85 ASN A O 1
ATOM 670 N N . VAL A 1 86 ? -7.615 -3.023 -4.820 1.00 93.00 86 VAL A N 1
ATOM 671 C CA . VAL A 1 86 ? -6.684 -4.143 -4.661 1.00 93.00 86 VAL A CA 1
ATOM 672 C C . VAL A 1 86 ? -7.193 -5.197 -3.691 1.00 93.00 86 VAL A C 1
ATOM 674 O O . VAL A 1 86 ? -7.753 -4.904 -2.635 1.00 93.00 86 VAL A O 1
ATOM 677 N N . THR A 1 87 ? -6.956 -6.459 -4.037 1.00 91.19 87 THR A N 1
ATOM 678 C CA . THR A 1 87 ? -7.277 -7.609 -3.187 1.00 91.19 87 THR A CA 1
ATOM 679 C C . THR A 1 87 ? -5.989 -8.340 -2.798 1.00 91.19 87 THR A C 1
ATOM 681 O O . THR A 1 87 ? -5.114 -8.506 -3.657 1.00 91.19 87 THR A O 1
ATOM 684 N N . PRO A 1 88 ? -5.866 -8.844 -1.556 1.00 92.12 88 PRO A N 1
ATOM 685 C CA . PRO A 1 88 ? -4.831 -9.808 -1.201 1.00 92.12 88 PRO A CA 1
ATOM 686 C C . PRO A 1 88 ? -4.864 -11.036 -2.118 1.00 92.12 88 PRO A C 1
ATOM 688 O O . PRO A 1 88 ? -5.900 -11.676 -2.290 1.00 92.12 88 PRO A O 1
ATOM 691 N N . ALA A 1 89 ? -3.724 -11.361 -2.721 1.00 89.12 89 ALA A N 1
ATOM 692 C CA . ALA A 1 89 ? -3.529 -12.599 -3.472 1.00 89.12 89 ALA A CA 1
ATOM 693 C C . ALA A 1 89 ? -2.878 -13.679 -2.599 1.00 89.12 89 ALA A C 1
ATOM 695 O O . ALA A 1 89 ? -3.283 -14.839 -2.626 1.00 89.12 89 ALA A O 1
ATOM 696 N N . VAL A 1 90 ? -1.850 -13.295 -1.841 1.00 88.75 90 VAL A N 1
ATOM 697 C CA . VAL A 1 90 ? -1.139 -14.142 -0.876 1.00 88.75 90 VAL A CA 1
ATOM 698 C C . VAL A 1 90 ? -0.377 -13.241 0.088 1.00 88.75 90 VAL A C 1
ATOM 700 O O . VAL A 1 90 ? 0.061 -12.161 -0.295 1.00 88.75 90 VAL A O 1
ATOM 703 N N . GLY A 1 91 ? -0.180 -13.664 1.330 1.00 88.31 91 GLY A N 1
ATOM 704 C CA . GLY A 1 91 ? 0.597 -12.878 2.276 1.00 88.31 91 GLY A CA 1
ATOM 705 C C . GLY A 1 91 ? 0.525 -13.402 3.694 1.00 88.31 91 GLY A C 1
ATOM 706 O O . GLY A 1 91 ? -0.009 -14.480 3.944 1.00 88.31 91 GLY A O 1
ATOM 707 N N . ASN A 1 92 ? 1.078 -12.606 4.598 1.00 87.00 92 ASN A N 1
ATOM 708 C CA . ASN A 1 92 ? 0.966 -12.721 6.045 1.00 87.00 92 ASN A CA 1
ATOM 709 C C . ASN A 1 92 ? 1.012 -11.310 6.662 1.00 87.00 92 ASN A C 1
ATOM 711 O O . ASN A 1 92 ? 1.082 -10.317 5.937 1.00 87.00 92 ASN A O 1
ATOM 715 N N . ASP A 1 93 ? 1.047 -11.219 7.991 1.00 85.06 93 ASP A N 1
ATOM 716 C CA . ASP A 1 93 ? 1.071 -9.944 8.723 1.00 85.06 93 ASP A CA 1
ATOM 717 C C . ASP A 1 93 ? 2.250 -9.021 8.361 1.00 85.06 93 ASP A C 1
ATOM 719 O O . ASP A 1 93 ? 2.184 -7.815 8.595 1.00 85.06 93 ASP A O 1
ATOM 723 N N . SER A 1 94 ? 3.344 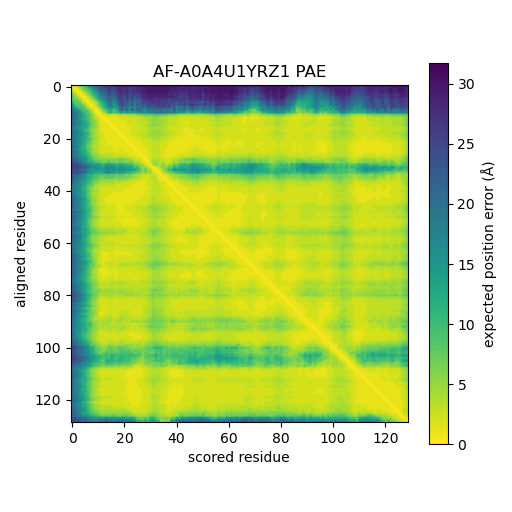-9.565 7.818 1.00 87.12 94 SER A N 1
ATOM 724 C CA . SER A 1 94 ? 4.539 -8.793 7.461 1.00 87.12 94 SER A CA 1
ATOM 725 C C . SER A 1 94 ? 4.524 -8.294 6.019 1.00 87.12 94 SER A C 1
ATOM 727 O O . SER A 1 94 ? 4.957 -7.169 5.768 1.00 87.12 94 SER A O 1
ATOM 729 N N . MET A 1 95 ? 4.078 -9.131 5.077 1.00 92.94 95 MET A N 1
ATOM 730 C CA . MET A 1 95 ? 4.128 -8.854 3.642 1.00 92.94 95 MET A CA 1
ATOM 731 C C . MET A 1 95 ? 2.936 -9.476 2.921 1.00 92.94 95 MET A C 1
ATOM 733 O O . MET A 1 95 ? 2.662 -10.670 3.060 1.00 92.94 95 MET A O 1
ATOM 737 N N . ILE A 1 96 ? 2.282 -8.671 2.089 1.00 94.31 96 ILE A N 1
ATOM 738 C CA . ILE A 1 96 ? 1.089 -9.042 1.337 1.00 94.31 96 ILE A CA 1
ATOM 739 C C . ILE A 1 96 ? 1.321 -8.711 -0.134 1.00 94.31 96 ILE A C 1
ATOM 741 O O . ILE A 1 96 ? 1.661 -7.583 -0.480 1.00 94.31 96 ILE A O 1
ATOM 745 N N . LEU A 1 97 ? 1.135 -9.697 -1.004 1.00 93.00 97 LEU A N 1
ATOM 746 C CA . LEU A 1 97 ? 1.035 -9.489 -2.439 1.00 93.00 97 LEU A CA 1
ATOM 747 C C . LEU A 1 97 ? -0.411 -9.135 -2.778 1.00 93.00 97 LEU A C 1
ATOM 749 O O . LEU A 1 97 ? -1.337 -9.886 -2.463 1.00 93.00 97 LEU A O 1
ATOM 753 N N . LEU A 1 98 ? -0.583 -8.009 -3.448 1.00 92.81 98 LEU A N 1
ATOM 754 C CA . LEU A 1 98 ? -1.859 -7.458 -3.860 1.00 92.81 98 LEU A CA 1
ATOM 755 C C . LEU A 1 98 ? -2.008 -7.531 -5.374 1.00 92.81 98 LEU A C 1
ATOM 757 O O . LEU A 1 98 ? -1.041 -7.369 -6.123 1.00 92.81 98 LEU A O 1
ATOM 761 N N . VAL A 1 99 ? -3.245 -7.729 -5.813 1.00 87.69 99 VAL A N 1
ATOM 762 C CA . VAL A 1 99 ? -3.622 -7.684 -7.225 1.00 87.69 99 VAL A CA 1
ATOM 763 C C . VAL A 1 99 ? -4.715 -6.651 -7.440 1.00 87.69 99 VAL A C 1
ATOM 765 O O . VAL A 1 99 ? -5.747 -6.684 -6.767 1.00 87.69 99 VAL A O 1
ATOM 768 N N . ASN A 1 100 ? -4.512 -5.767 -8.415 1.00 85.88 100 ASN A N 1
ATOM 769 C CA . ASN A 1 100 ? -5.574 -4.923 -8.944 1.00 85.88 100 ASN A CA 1
ATOM 770 C C . ASN A 1 100 ? -6.227 -5.641 -10.128 1.00 85.88 100 ASN A C 1
ATOM 772 O O . ASN A 1 100 ? -5.667 -5.701 -11.219 1.00 85.88 100 ASN A O 1
ATOM 776 N N . LYS A 1 101 ? -7.424 -6.203 -9.928 1.00 72.62 101 LYS A N 1
ATOM 777 C CA . LYS A 1 101 ? -8.106 -6.995 -10.970 1.00 72.62 101 LYS A CA 1
ATOM 778 C C . LYS A 1 101 ? -8.654 -6.155 -12.129 1.00 72.62 101 LYS A C 1
ATOM 780 O O . LYS A 1 101 ? -9.099 -6.730 -13.121 1.00 72.62 101 LYS A O 1
ATOM 785 N N . THR A 1 102 ? -8.665 -4.831 -11.990 1.00 74.31 102 THR A N 1
ATOM 786 C CA . THR A 1 102 ? -9.170 -3.906 -13.014 1.00 74.31 102 THR A CA 1
ATOM 787 C C . THR A 1 102 ? -8.086 -3.445 -13.988 1.00 74.31 102 THR A C 1
ATOM 789 O O . THR A 1 102 ? -8.412 -2.942 -15.062 1.00 74.31 102 THR A O 1
ATOM 792 N N . GLU A 1 103 ? -6.812 -3.653 -13.652 1.00 73.88 103 GLU A N 1
ATOM 793 C CA . GLU A 1 103 ? -5.676 -3.340 -14.518 1.00 73.88 103 GLU A CA 1
ATOM 794 C C . GLU A 1 103 ? -5.354 -4.494 -15.472 1.00 73.88 103 GLU A C 1
ATOM 796 O O . GLU A 1 103 ? -5.467 -5.673 -15.127 1.00 73.88 103 GLU A O 1
ATOM 801 N N . ASN A 1 104 ? -4.946 -4.148 -16.694 1.00 67.75 104 ASN A N 1
ATOM 802 C CA . ASN A 1 104 ? -4.471 -5.098 -17.691 1.00 67.75 104 ASN A CA 1
ATOM 803 C C . ASN A 1 104 ? -3.251 -4.509 -18.431 1.00 67.75 104 ASN A C 1
ATOM 805 O O . ASN A 1 104 ? -3.430 -3.532 -19.163 1.00 67.75 104 ASN A O 1
ATOM 809 N N . PRO A 1 105 ? -2.044 -5.092 -18.296 1.00 71.25 105 PRO A N 1
ATOM 810 C CA . PRO A 1 105 ? -1.719 -6.275 -17.490 1.00 71.25 105 PRO A CA 1
ATOM 811 C C . PRO A 1 105 ? -1.874 -6.022 -15.981 1.00 71.25 105 PRO A C 1
ATOM 813 O O . PRO A 1 105 ? -1.896 -4.880 -15.538 1.00 71.25 105 PRO A O 1
ATOM 816 N N . TYR A 1 106 ? -1.989 -7.094 -15.191 1.00 72.25 106 TYR A N 1
ATOM 817 C CA . TYR A 1 106 ? -2.036 -6.981 -13.733 1.00 72.25 106 TYR A CA 1
ATOM 818 C C . TYR A 1 106 ? -0.715 -6.429 -13.197 1.00 72.25 106 TYR A C 1
ATOM 820 O O . TYR A 1 106 ? 0.328 -7.061 -13.384 1.00 72.25 106 TYR A O 1
ATOM 828 N N . ILE A 1 107 ? -0.769 -5.310 -12.478 1.00 75.44 107 ILE A N 1
ATOM 829 C CA . ILE A 1 107 ? 0.374 -4.812 -11.717 1.00 75.44 107 ILE A CA 1
ATOM 830 C C . ILE A 1 107 ? 0.325 -5.455 -10.330 1.00 75.44 107 ILE A C 1
ATOM 832 O O . ILE A 1 107 ? -0.650 -5.339 -9.578 1.00 75.44 107 ILE A O 1
ATOM 836 N N . ALA A 1 108 ? 1.379 -6.199 -10.005 1.00 81.44 108 ALA A N 1
ATOM 837 C CA . ALA A 1 108 ? 1.554 -6.764 -8.680 1.00 81.44 108 ALA A CA 1
ATOM 838 C C . ALA A 1 108 ? 2.074 -5.677 -7.738 1.00 81.44 108 ALA A C 1
ATOM 840 O O . ALA A 1 108 ? 3.103 -5.064 -8.011 1.00 81.44 108 ALA A O 1
ATOM 841 N N . HIS A 1 109 ? 1.386 -5.482 -6.617 1.00 92.25 109 HIS A N 1
ATOM 842 C CA . HIS A 1 109 ? 1.819 -4.551 -5.579 1.00 92.25 109 HIS A CA 1
ATOM 843 C C . HIS A 1 109 ? 2.225 -5.344 -4.335 1.00 92.25 109 HIS A C 1
ATOM 845 O O . HIS A 1 109 ? 1.584 -6.335 -3.982 1.00 92.25 109 HIS A O 1
ATOM 851 N N . VAL A 1 110 ? 3.295 -4.931 -3.663 1.00 95.38 110 VAL A N 1
ATOM 852 C CA . VAL A 1 110 ? 3.794 -5.558 -2.435 1.00 95.38 110 VAL A CA 1
ATOM 853 C C . VAL A 1 110 ? 3.574 -4.596 -1.281 1.00 95.38 110 VAL A C 1
ATOM 855 O O . VAL A 1 110 ? 4.167 -3.527 -1.248 1.00 95.38 110 VAL A O 1
ATOM 858 N N . MET A 1 111 ? 2.738 -4.977 -0.327 1.00 96.69 111 MET A N 1
ATOM 859 C CA . MET A 1 111 ? 2.384 -4.175 0.839 1.00 96.69 111 MET A CA 1
ATOM 860 C C . MET A 1 111 ? 3.083 -4.735 2.080 1.00 96.69 111 MET A C 1
ATOM 862 O O . MET A 1 111 ? 2.958 -5.921 2.387 1.00 96.69 111 MET A O 1
ATOM 866 N N . VAL A 1 112 ? 3.855 -3.900 2.777 1.00 97.56 112 VAL A N 1
ATOM 867 C CA . VAL A 1 112 ? 4.771 -4.317 3.853 1.00 97.56 112 VAL A CA 1
ATOM 868 C C . VAL A 1 112 ? 4.591 -3.426 5.077 1.00 97.56 112 VAL A C 1
ATOM 870 O O . VAL A 1 112 ? 4.595 -2.210 4.940 1.00 97.56 112 VAL A O 1
ATOM 873 N N . LYS A 1 113 ? 4.473 -3.985 6.287 1.00 95.00 113 LYS A N 1
ATOM 874 C CA . LYS A 1 113 ? 4.356 -3.165 7.518 1.00 95.00 113 LYS A CA 1
ATOM 875 C C . LYS A 1 113 ? 5.695 -2.627 8.024 1.00 95.00 113 LYS A C 1
ATOM 877 O O . LYS A 1 113 ? 5.771 -1.539 8.587 1.00 95.00 113 LYS A O 1
ATOM 882 N N . ASN A 1 114 ? 6.757 -3.417 7.876 1.00 96.50 114 ASN A N 1
ATOM 883 C CA . ASN A 1 114 ? 8.077 -3.098 8.411 1.00 96.50 114 ASN A CA 1
ATOM 884 C C . ASN A 1 114 ? 8.909 -2.277 7.411 1.00 96.50 114 ASN A C 1
ATOM 886 O O . ASN A 1 114 ? 9.162 -2.724 6.293 1.00 96.50 114 ASN A O 1
ATOM 890 N N . GLU A 1 115 ? 9.374 -1.106 7.846 1.00 96.88 115 GLU A N 1
ATOM 891 C CA . GLU A 1 115 ? 10.152 -0.176 7.020 1.00 96.88 115 GLU A CA 1
ATOM 892 C C . GLU A 1 115 ? 11.499 -0.748 6.557 1.00 96.88 115 GLU A C 1
ATOM 894 O O . GLU A 1 115 ? 11.875 -0.573 5.401 1.00 96.88 115 GLU A O 1
ATOM 899 N N . ASP A 1 116 ? 12.222 -1.466 7.420 1.00 97.44 116 ASP A N 1
ATOM 900 C CA . ASP A 1 116 ? 13.527 -2.039 7.064 1.00 97.44 116 ASP A CA 1
ATOM 901 C C . ASP A 1 116 ? 13.388 -3.112 5.976 1.00 97.44 116 ASP A C 1
ATOM 903 O O . ASP A 1 116 ? 14.176 -3.161 5.027 1.00 97.44 116 ASP A O 1
ATOM 907 N N . LEU A 1 117 ? 12.353 -3.952 6.077 1.00 96.88 117 LEU A N 1
ATOM 908 C CA . LEU A 1 117 ? 12.015 -4.941 5.058 1.00 96.88 117 LEU A CA 1
ATOM 909 C C . LEU A 1 117 ? 11.612 -4.260 3.746 1.00 96.88 117 LEU A C 1
ATOM 911 O O . LEU A 1 117 ? 12.106 -4.659 2.692 1.00 96.88 117 LEU A O 1
ATOM 915 N N . ALA A 1 118 ? 10.768 -3.2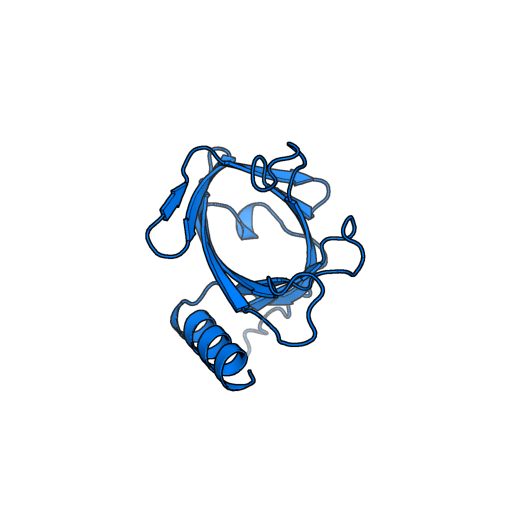27 3.800 1.00 97.69 118 ALA A N 1
ATOM 916 C CA . ALA A 1 118 ? 10.365 -2.467 2.619 1.00 97.69 118 ALA A CA 1
ATOM 917 C C . ALA A 1 118 ? 11.576 -1.840 1.910 1.00 97.69 118 ALA A C 1
ATOM 919 O O . ALA A 1 118 ? 11.770 -2.051 0.714 1.00 97.69 118 ALA A O 1
ATOM 920 N N . ASN A 1 119 ? 12.463 -1.181 2.660 1.00 96.81 119 ASN A N 1
ATOM 921 C CA . ASN A 1 119 ? 13.707 -0.625 2.134 1.00 96.81 119 ASN A CA 1
ATOM 922 C C . ASN A 1 119 ? 14.617 -1.708 1.536 1.00 96.81 119 ASN A C 1
ATOM 924 O O . ASN A 1 119 ? 15.178 -1.523 0.457 1.00 96.81 119 ASN A O 1
ATOM 928 N N . SER A 1 120 ? 14.749 -2.864 2.196 1.00 96.50 120 SER A N 1
ATOM 929 C CA . SER A 1 120 ? 15.535 -3.987 1.673 1.00 96.50 120 SER A CA 1
ATOM 930 C C . SER A 1 120 ? 14.986 -4.504 0.338 1.00 96.50 120 SER A C 1
ATOM 932 O O . SER A 1 120 ? 15.758 -4.759 -0.591 1.00 96.50 120 SER A O 1
ATOM 934 N N . LEU A 1 121 ? 13.659 -4.620 0.215 1.00 95.00 121 LEU A N 1
ATOM 935 C CA . LEU A 1 121 ? 12.987 -5.026 -1.020 1.00 95.00 121 LEU A CA 1
ATOM 936 C C . LEU A 1 121 ? 13.165 -3.983 -2.128 1.00 95.00 121 LEU A C 1
ATOM 938 O O . LEU A 1 121 ? 13.567 -4.355 -3.230 1.00 95.00 121 LEU A O 1
ATOM 942 N N . TYR A 1 122 ? 12.951 -2.702 -1.821 1.00 94.94 122 TYR A N 1
ATOM 943 C CA . TYR A 1 122 ? 13.122 -1.585 -2.752 1.00 94.94 122 TYR A CA 1
ATOM 944 C C . TYR A 1 122 ? 14.537 -1.544 -3.345 1.00 94.94 122 TYR A C 1
ATOM 946 O O . TYR A 1 122 ? 14.711 -1.528 -4.562 1.00 94.94 122 TYR A O 1
ATOM 954 N N . GLN A 1 123 ? 15.569 -1.618 -2.496 1.00 93.94 123 GLN A N 1
ATOM 955 C CA . GLN A 1 123 ? 16.967 -1.629 -2.944 1.00 93.94 123 GLN A CA 1
ATOM 956 C C . GLN A 1 123 ? 17.288 -2.867 -3.786 1.00 93.94 123 GLN A C 1
ATOM 958 O O . GLN A 1 123 ? 17.963 -2.780 -4.813 1.00 93.94 123 GLN A O 1
ATOM 963 N N . LYS A 1 124 ? 16.784 -4.036 -3.377 1.00 92.94 124 LYS A N 1
ATOM 964 C CA . LYS A 1 124 ? 17.004 -5.285 -4.109 1.00 92.94 124 LYS A CA 1
ATOM 965 C C . LYS A 1 124 ? 16.335 -5.268 -5.482 1.00 92.94 124 LYS A C 1
ATOM 967 O O . LYS A 1 124 ? 16.921 -5.801 -6.422 1.00 92.94 124 LYS A O 1
ATOM 972 N N . TRP A 1 125 ? 15.148 -4.681 -5.601 1.00 90.50 125 TRP A N 1
ATOM 973 C CA . TRP A 1 125 ? 14.459 -4.518 -6.877 1.00 90.50 125 TRP A CA 1
ATOM 974 C C . TRP A 1 125 ? 15.220 -3.543 -7.783 1.00 90.50 125 TRP A C 1
ATOM 976 O O . TRP A 1 125 ? 15.603 -3.935 -8.883 1.00 90.50 125 TRP A O 1
ATOM 986 N N . ASN A 1 126 ? 15.569 -2.354 -7.285 1.00 86.69 126 ASN A N 1
ATOM 987 C CA . ASN A 1 126 ? 16.354 -1.363 -8.030 1.00 86.69 126 ASN A CA 1
ATOM 988 C C . ASN A 1 126 ? 17.715 -1.892 -8.506 1.00 86.69 126 ASN A C 1
ATOM 990 O O . ASN A 1 126 ? 18.128 -1.626 -9.625 1.00 86.69 126 ASN A O 1
ATOM 994 N N . SER A 1 127 ? 18.406 -2.708 -7.702 1.00 85.94 127 SER A N 1
ATOM 995 C CA . SER A 1 127 ? 19.709 -3.283 -8.086 1.00 85.94 127 SER A CA 1
ATOM 996 C C . SER A 1 127 ? 19.666 -4.277 -9.258 1.00 85.94 127 SER A C 1
ATOM 998 O O . SER A 1 127 ? 20.710 -4.789 -9.660 1.00 85.94 127 SER A O 1
ATOM 1000 N N . ARG A 1 128 ? 18.469 -4.618 -9.749 1.00 70.94 128 ARG A N 1
ATOM 1001 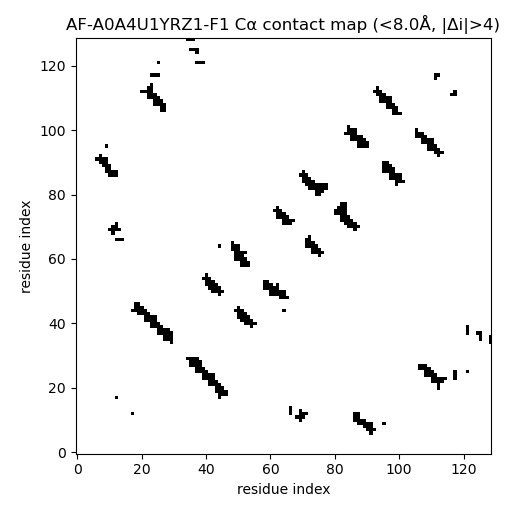C CA . ARG A 1 128 ? 18.253 -5.528 -10.883 1.00 70.94 128 ARG A CA 1
ATOM 1002 C C . ARG A 1 128 ? 17.916 -4.801 -12.188 1.00 70.94 128 ARG A C 1
ATOM 1004 O O . ARG A 1 128 ? 17.701 -5.497 -13.181 1.00 70.94 128 ARG A O 1
ATOM 1011 N N . GLN A 1 129 ? 17.842 -3.469 -12.165 1.00 60.16 129 GLN A N 1
ATOM 1012 C CA . GLN A 1 129 ? 17.829 -2.625 -13.364 1.00 60.16 129 GLN A CA 1
ATOM 1013 C C . GLN A 1 129 ? 19.215 -2.617 -14.021 1.00 60.16 129 GLN A C 1
ATOM 1015 O O . GLN A 1 129 ? 19.260 -2.594 -15.271 1.00 60.16 129 GLN A O 1
#

Secondary structure (DSSP, 8-state):
----------SS--HHHHTT-EEEEEEE--TT-SS--EEEEEEEE-TTSEEEEEETTEEEEEEEEEEETTEEEEETSSTTS--EEEEEEEE-SSEEEEE-TTSSSPPEEEEES-HHHHHHHHHHHHTT-